Protein AF-A0A819HCQ8-F1 (afdb_monomer_lite)

Foldseek 3Di:
DQQDDQDDPVDQVLGAWADDPNDIDGHPVRVVVLVVVCVVVVNPCVFLVRLLPDDLVNLCVSRPGDPDRHGRPPSVVVSVQSNLVSVLCVVPPVRDCLSLLVVQVQALVSSLVSCVVRRVVQFQWDQDPNDIDTDSVSSLVVLVVQLVVQVCDDSNPHPPCVVNDDD

Secondary structure (DSSP, 8-state):
---------S-GGGS-EEEETTEEEEHHHHHHHHHHHHHHTT--TT-HHHHTT--HHHHHHHT--SSSS-PPS-HHHHHHHHHHHHHHHHHHSTT-HHHHHHHTTT-HHHHHHHHHHH-GGG--EEEETTEEEE--HHHHHHHHHHHHHTTTSGGG--TTGGGT---

Structure (mmCIF, N/CA/C/O backbone):
data_AF-A0A819HCQ8-F1
#
_entry.id   AF-A0A819HCQ8-F1
#
loop_
_atom_site.group_PDB
_atom_site.id
_atom_site.type_symbol
_atom_site.label_atom_id
_atom_site.label_alt_id
_atom_site.label_comp_id
_atom_site.label_asym_id
_atom_site.label_entity_id
_atom_site.label_seq_id
_atom_site.pdbx_PDB_ins_code
_atom_site.Cartn_x
_atom_site.Cartn_y
_atom_site.Cartn_z
_atom_site.occupancy
_atom_site.B_iso_or_equiv
_atom_site.auth_seq_id
_atom_site.auth_comp_id
_atom_site.auth_asym_id
_atom_site.auth_atom_id
_atom_site.pdbx_PDB_model_num
ATOM 1 N N . THR A 1 1 ? -0.527 2.212 1.410 1.00 86.38 1 THR A N 1
ATOM 2 C CA . THR A 1 1 ? 0.811 1.759 1.859 1.00 86.38 1 THR A CA 1
ATOM 3 C C . THR A 1 1 ? 1.966 2.356 1.054 1.00 86.38 1 THR A C 1
ATOM 5 O O . THR A 1 1 ? 2.766 3.063 1.643 1.00 86.38 1 THR A O 1
ATOM 8 N N . LEU A 1 2 ? 2.060 2.151 -0.268 1.00 93.38 2 LEU A N 1
ATOM 9 C CA . LEU A 1 2 ? 3.223 2.574 -1.088 1.00 93.38 2 LEU A CA 1
ATOM 10 C C . LEU A 1 2 ? 3.115 3.969 -1.744 1.00 93.38 2 LEU A C 1
ATOM 12 O O . LEU A 1 2 ? 4.004 4.378 -2.492 1.00 93.38 2 LEU A O 1
ATOM 16 N N . ASN A 1 3 ? 2.003 4.670 -1.513 1.00 90.88 3 ASN A N 1
ATOM 17 C CA . ASN A 1 3 ? 1.649 5.913 -2.194 1.00 90.88 3 ASN A CA 1
ATOM 18 C C . ASN A 1 3 ? 2.307 7.136 -1.518 1.00 90.88 3 ASN A C 1
ATOM 20 O O . ASN A 1 3 ? 1.664 7.810 -0.718 1.00 90.88 3 ASN A O 1
ATOM 24 N N . PHE A 1 4 ? 3.595 7.384 -1.776 1.00 90.56 4 PHE A N 1
ATOM 25 C CA . PHE A 1 4 ? 4.316 8.569 -1.289 1.00 90.56 4 PHE A CA 1
ATOM 26 C C . PHE A 1 4 ? 5.529 8.905 -2.167 1.00 90.56 4 PHE A C 1
ATOM 28 O O . PHE A 1 4 ? 6.062 8.035 -2.839 1.00 90.56 4 PHE A O 1
ATOM 35 N N . SER A 1 5 ? 6.018 10.148 -2.118 1.00 86.31 5 SER A N 1
ATOM 36 C CA . SER A 1 5 ? 7.251 10.580 -2.804 1.00 86.31 5 SER A CA 1
ATOM 37 C C . SER A 1 5 ? 7.236 10.394 -4.331 1.00 86.31 5 SER A C 1
ATOM 39 O O . SER A 1 5 ? 8.053 9.673 -4.902 1.00 86.31 5 SER A O 1
ATOM 41 N N . PHE A 1 6 ? 6.268 11.047 -4.983 1.00 83.06 6 PHE A N 1
ATOM 42 C CA . PHE A 1 6 ? 6.132 11.124 -6.449 1.00 83.06 6 PHE A CA 1
ATOM 43 C C . PHE A 1 6 ? 6.444 12.514 -7.005 1.00 83.06 6 PHE A C 1
ATOM 45 O O . PHE A 1 6 ? 6.050 12.834 -8.123 1.00 83.06 6 PHE A O 1
ATOM 52 N N . TRP A 1 7 ? 7.090 13.353 -6.200 1.00 72.19 7 TRP A N 1
ATOM 53 C CA . TRP A 1 7 ? 7.464 14.703 -6.588 1.00 72.19 7 TRP A CA 1
ATOM 54 C C . TRP A 1 7 ? 8.400 14.643 -7.792 1.00 72.19 7 TRP A C 1
ATOM 56 O O . TRP A 1 7 ? 9.305 13.808 -7.844 1.00 72.19 7 TRP A O 1
ATOM 66 N N . THR A 1 8 ? 8.165 15.527 -8.746 1.00 68.81 8 THR A N 1
ATOM 67 C CA . THR A 1 8 ? 9.026 15.730 -9.903 1.00 68.81 8 THR A CA 1
ATOM 68 C C . THR A 1 8 ? 9.464 17.182 -9.866 1.00 68.81 8 THR A C 1
ATOM 70 O O . THR A 1 8 ? 8.638 18.046 -9.565 1.00 68.81 8 THR A O 1
ATOM 73 N N . ASP A 1 9 ? 10.728 17.459 -10.174 1.00 65.62 9 ASP A N 1
ATOM 74 C CA . ASP A 1 9 ? 11.143 18.832 -10.460 1.00 65.62 9 ASP A CA 1
ATOM 75 C C . ASP A 1 9 ? 10.390 19.351 -11.703 1.00 65.62 9 ASP A C 1
ATOM 77 O O . ASP A 1 9 ? 9.670 18.593 -12.366 1.00 65.62 9 ASP A O 1
ATOM 81 N N . ASP A 1 10 ? 10.548 20.637 -12.038 1.00 68.69 10 ASP A N 1
ATOM 82 C CA . ASP A 1 10 ? 9.836 21.318 -13.139 1.00 68.69 10 ASP A CA 1
ATOM 83 C C . ASP A 1 10 ? 9.897 20.566 -14.488 1.00 68.69 10 ASP A C 1
ATOM 85 O O . ASP A 1 10 ? 9.076 20.784 -15.382 1.00 68.69 10 ASP A O 1
ATOM 89 N N . ASN A 1 11 ? 10.850 19.641 -14.635 1.00 72.25 11 ASN A N 1
ATOM 90 C CA . ASN A 1 11 ? 10.953 18.726 -15.753 1.00 72.25 11 ASN A CA 1
ATOM 91 C C . ASN A 1 11 ? 10.389 17.328 -15.423 1.00 72.25 11 ASN A C 1
ATOM 93 O O . ASN A 1 11 ? 11.105 16.437 -14.969 1.00 72.25 11 ASN A O 1
ATOM 97 N N . GLN A 1 12 ? 9.120 17.081 -15.764 1.00 65.19 12 GLN A N 1
ATOM 98 C CA . GLN A 1 12 ? 8.482 15.759 -15.618 1.00 65.19 12 GLN A CA 1
ATOM 99 C C . GLN A 1 12 ? 9.246 14.614 -16.318 1.00 65.19 12 GLN A C 1
ATOM 101 O O . GLN A 1 12 ? 9.090 13.447 -15.953 1.00 65.19 12 GLN A O 1
ATOM 106 N N . TYR A 1 13 ? 10.082 14.920 -17.318 1.00 66.00 13 TYR A N 1
ATOM 107 C CA . TYR A 1 13 ? 10.894 13.927 -18.025 1.00 66.00 13 TYR A CA 1
ATOM 108 C C . TYR A 1 13 ? 12.092 13.424 -17.193 1.00 66.00 13 TYR A C 1
ATOM 110 O O . TYR A 1 13 ? 12.675 12.394 -17.535 1.00 66.00 13 TYR A O 1
ATOM 118 N N . GLU A 1 14 ? 12.391 14.078 -16.067 1.00 79.38 14 GLU A N 1
ATOM 119 C CA . GLU A 1 14 ? 13.410 13.704 -15.076 1.00 79.38 14 GLU A CA 1
ATOM 120 C C . GLU A 1 14 ? 12.805 13.008 -13.849 1.00 79.38 14 GLU A C 1
ATOM 122 O O . GLU A 1 14 ? 13.215 13.202 -12.708 1.00 79.38 14 GLU A O 1
ATOM 127 N N . SER A 1 15 ? 11.782 12.188 -14.075 1.00 86.12 15 SER A N 1
ATOM 128 C CA . SER A 1 15 ? 11.079 11.498 -13.001 1.00 86.12 15 SER A CA 1
ATOM 129 C C . SER A 1 15 ? 10.885 10.018 -13.276 1.00 86.12 15 SER A C 1
ATOM 131 O O . SER A 1 15 ? 10.946 9.557 -14.419 1.00 86.12 15 SER A O 1
ATOM 133 N N . TYR A 1 16 ? 10.641 9.268 -12.203 1.00 90.44 16 TYR A N 1
ATOM 134 C CA . TYR A 1 16 ? 10.286 7.860 -12.280 1.00 90.44 16 TYR A CA 1
ATOM 135 C C . TYR A 1 16 ? 9.099 7.637 -13.229 1.00 90.44 16 TYR A C 1
ATOM 137 O O . TYR A 1 16 ? 8.018 8.199 -13.028 1.00 90.44 16 TYR A O 1
ATOM 145 N N . CYS A 1 17 ? 9.288 6.783 -14.238 1.00 92.12 17 CYS A N 1
ATOM 146 C CA . CYS A 1 17 ? 8.256 6.488 -15.226 1.00 92.12 17 CYS A CA 1
ATOM 147 C C . CYS A 1 17 ? 8.184 5.005 -15.610 1.00 92.12 17 CYS A C 1
ATOM 149 O O . CYS A 1 17 ? 9.156 4.245 -15.511 1.00 92.12 17 CYS A O 1
ATOM 151 N N . ARG A 1 18 ? 7.001 4.602 -16.083 1.00 93.62 18 ARG A N 1
ATOM 152 C CA . ARG A 1 18 ? 6.715 3.248 -16.572 1.00 93.62 18 ARG A CA 1
ATOM 153 C C . ARG A 1 18 ? 5.962 3.289 -17.883 1.00 93.62 18 ARG A C 1
ATOM 155 O O . ARG A 1 18 ? 4.970 4.000 -18.007 1.00 93.62 18 ARG A O 1
ATOM 162 N N . LYS A 1 19 ? 6.374 2.460 -18.833 1.00 91.88 19 LYS A N 1
ATOM 163 C CA . LYS A 1 19 ? 5.656 2.226 -20.080 1.00 91.88 19 LYS A CA 1
ATOM 164 C C . LYS A 1 19 ? 4.844 0.948 -19.998 1.00 91.88 19 LYS A C 1
ATOM 166 O O . LYS A 1 19 ? 5.356 -0.121 -19.667 1.00 91.88 19 LYS A O 1
ATOM 171 N N . TYR A 1 20 ? 3.574 1.062 -20.361 1.00 89.25 20 TYR A N 1
ATOM 172 C CA . TYR A 1 20 ? 2.651 -0.059 -20.461 1.00 89.25 20 TYR A CA 1
ATOM 173 C C . TYR A 1 20 ? 1.668 0.185 -21.602 1.00 89.25 20 TYR A C 1
ATOM 175 O O . TYR A 1 20 ? 1.154 1.290 -21.757 1.00 89.25 20 TYR A O 1
ATOM 183 N N . LYS A 1 21 ? 1.442 -0.835 -22.442 1.00 87.31 21 LYS A N 1
ATOM 184 C CA . LYS A 1 21 ? 0.535 -0.773 -23.607 1.00 87.31 21 LYS A CA 1
ATOM 185 C C . LYS A 1 21 ? 0.726 0.495 -24.467 1.00 87.31 21 LYS A C 1
ATOM 187 O O . LYS A 1 21 ? -0.237 1.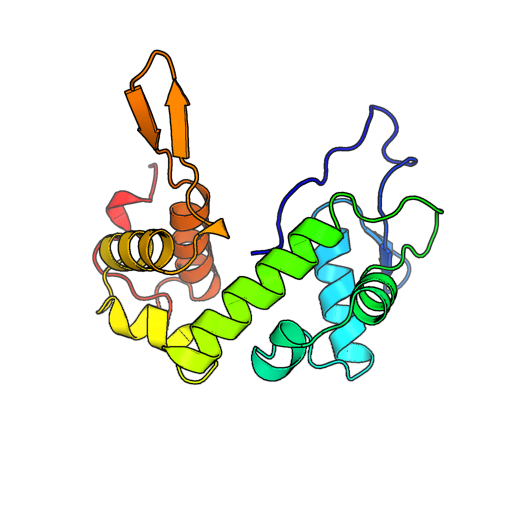161 -24.828 1.00 87.31 21 LYS A O 1
ATOM 192 N N . ASN A 1 22 ? 1.982 0.824 -24.790 1.00 88.56 22 ASN A N 1
ATOM 193 C CA . ASN A 1 22 ? 2.396 1.997 -25.583 1.00 88.56 22 ASN A CA 1
ATOM 194 C C . ASN A 1 22 ? 2.115 3.381 -24.966 1.00 88.56 22 ASN A C 1
ATOM 196 O O . ASN A 1 22 ? 2.300 4.386 -25.647 1.00 88.56 22 ASN A O 1
ATOM 200 N N . LYS A 1 23 ? 1.739 3.457 -23.686 1.00 93.00 23 LYS A N 1
ATOM 201 C CA . LYS A 1 23 ? 1.601 4.711 -22.938 1.00 93.00 23 LYS A CA 1
ATOM 202 C C . LYS A 1 23 ? 2.655 4.791 -21.833 1.00 93.00 23 LYS A C 1
ATOM 204 O O . LYS A 1 23 ? 2.976 3.777 -21.216 1.00 93.00 23 LYS A O 1
ATOM 209 N N . ILE A 1 24 ? 3.190 5.991 -21.604 1.00 92.69 24 ILE A N 1
ATOM 210 C CA . ILE A 1 24 ? 4.092 6.294 -20.487 1.00 92.69 24 ILE A CA 1
ATOM 211 C C . ILE A 1 24 ? 3.259 6.871 -19.340 1.00 92.69 24 ILE A C 1
ATOM 213 O O . ILE A 1 24 ? 2.392 7.719 -19.558 1.00 92.69 24 ILE A O 1
ATOM 217 N N . TYR A 1 25 ? 3.529 6.387 -18.136 1.00 93.00 25 TYR A N 1
ATOM 218 C CA . TYR A 1 25 ? 2.890 6.776 -16.889 1.00 93.00 25 TYR A CA 1
ATOM 219 C C . TYR A 1 25 ? 3.938 7.349 -15.938 1.00 93.00 25 TYR A C 1
ATOM 221 O O . TYR A 1 25 ? 5.087 6.895 -15.930 1.00 93.00 25 TYR A O 1
ATOM 229 N N . TYR A 1 26 ? 3.516 8.309 -15.120 1.00 91.44 26 TYR A N 1
ATOM 230 C CA . TYR A 1 26 ? 4.351 9.028 -14.158 1.00 91.44 26 TYR A CA 1
ATOM 231 C C . TYR A 1 26 ? 3.713 9.002 -12.766 1.00 91.44 26 TYR A C 1
ATOM 233 O O . TYR A 1 26 ? 2.528 8.691 -12.614 1.00 91.44 26 TYR A O 1
ATOM 241 N N . GLY A 1 27 ? 4.506 9.321 -11.743 1.00 89.56 27 GLY A N 1
ATOM 242 C CA . GLY A 1 27 ? 4.036 9.454 -10.365 1.00 89.56 27 GLY A CA 1
ATOM 243 C C . GLY A 1 27 ? 3.268 8.228 -9.856 1.00 89.56 27 GLY A C 1
ATOM 244 O O . GLY A 1 27 ? 3.712 7.089 -10.018 1.00 89.56 27 GLY A O 1
ATOM 245 N N . TYR A 1 28 ? 2.104 8.458 -9.245 1.00 90.75 28 TYR A N 1
ATOM 246 C CA . TYR A 1 28 ? 1.257 7.388 -8.709 1.00 90.75 28 TYR A CA 1
ATOM 247 C C . TYR A 1 28 ? 0.798 6.393 -9.788 1.00 90.75 28 TYR A C 1
ATOM 249 O O . TYR A 1 28 ? 0.791 5.187 -9.545 1.00 90.75 28 TYR A O 1
ATOM 257 N N . GLU A 1 29 ? 0.492 6.855 -11.005 1.00 92.62 29 GLU A N 1
ATOM 258 C CA . GLU A 1 29 ? 0.073 5.951 -12.081 1.00 92.62 29 GLU A CA 1
ATOM 259 C C . GLU A 1 29 ? 1.195 4.978 -12.473 1.00 92.62 29 GLU A C 1
ATOM 261 O O . GLU A 1 29 ? 0.938 3.799 -12.718 1.00 92.62 29 GLU A O 1
ATOM 266 N N . ALA A 1 30 ? 2.452 5.439 -12.472 1.00 94.31 30 ALA A N 1
ATOM 267 C CA . ALA A 1 30 ? 3.611 4.580 -12.717 1.00 94.31 30 ALA A CA 1
ATOM 268 C C . ALA A 1 30 ? 3.762 3.496 -11.636 1.00 94.31 30 ALA A C 1
ATOM 270 O O . ALA A 1 30 ? 4.098 2.348 -11.944 1.00 94.31 30 ALA A O 1
ATOM 271 N N . LEU A 1 31 ? 3.472 3.829 -10.372 1.00 95.12 31 LEU A N 1
ATOM 272 C CA . LEU A 1 31 ? 3.431 2.846 -9.288 1.00 95.12 31 LEU A CA 1
ATOM 273 C C . LEU A 1 31 ? 2.361 1.777 -9.563 1.00 95.12 31 LEU A C 1
ATOM 275 O O . LEU A 1 31 ? 2.671 0.587 -9.516 1.00 95.12 31 LEU A O 1
ATOM 279 N N . CYS A 1 32 ? 1.129 2.181 -9.888 1.00 94.75 32 CYS A N 1
ATOM 280 C CA . CYS A 1 32 ? 0.032 1.254 -10.191 1.00 94.75 32 CYS A CA 1
ATOM 281 C C . CYS A 1 32 ? 0.365 0.332 -11.367 1.00 94.75 32 CYS A C 1
ATOM 283 O O . CYS A 1 32 ? 0.164 -0.880 -11.291 1.00 94.75 32 CYS A O 1
ATOM 285 N N . VAL A 1 33 ? 0.930 0.893 -12.437 1.00 95.69 33 VAL A N 1
ATOM 286 C CA . VAL A 1 33 ? 1.398 0.123 -13.594 1.00 95.69 33 VAL A CA 1
ATOM 287 C C . VAL A 1 33 ? 2.466 -0.891 -13.192 1.00 95.69 33 VAL A C 1
ATOM 289 O O . VAL A 1 33 ? 2.431 -2.020 -13.674 1.00 95.69 33 VAL A O 1
ATOM 292 N N . SER A 1 34 ? 3.374 -0.534 -12.282 1.00 95.88 34 SER A N 1
ATOM 293 C CA . SER A 1 34 ? 4.409 -1.460 -11.807 1.00 95.88 34 SER A CA 1
ATOM 294 C C . SER A 1 34 ? 3.841 -2.659 -11.064 1.00 95.88 34 SER A C 1
ATOM 296 O O . SER A 1 34 ? 4.290 -3.779 -11.292 1.00 95.88 34 SER A O 1
ATOM 298 N N . ILE A 1 35 ? 2.836 -2.433 -10.216 1.00 96.31 35 ILE A N 1
ATOM 299 C CA . ILE A 1 35 ? 2.133 -3.506 -9.506 1.00 96.31 35 ILE A CA 1
ATOM 300 C C . ILE A 1 35 ? 1.404 -4.416 -10.497 1.00 96.31 35 ILE A C 1
ATOM 302 O O . ILE A 1 35 ? 1.576 -5.629 -10.443 1.00 96.31 35 ILE A O 1
ATOM 306 N N . ASN A 1 36 ? 0.662 -3.843 -11.448 1.00 95.50 36 ASN A N 1
ATOM 307 C CA . ASN A 1 36 ? -0.050 -4.629 -12.459 1.00 95.50 36 ASN A CA 1
ATOM 308 C C . ASN A 1 36 ? 0.906 -5.445 -13.338 1.00 95.50 36 ASN A C 1
ATOM 310 O O . ASN A 1 36 ? 0.648 -6.611 -13.598 1.00 95.50 36 ASN A O 1
ATOM 314 N N . GLN A 1 37 ? 2.039 -4.867 -13.747 1.00 95.12 37 GLN A N 1
ATOM 315 C CA . GLN A 1 37 ? 3.050 -5.595 -14.518 1.00 95.12 37 GLN A CA 1
ATOM 316 C C . GLN A 1 37 ? 3.696 -6.723 -13.710 1.00 95.12 37 GLN A C 1
ATOM 318 O O . GLN A 1 37 ? 3.936 -7.787 -14.263 1.00 95.12 37 GLN A O 1
ATOM 323 N N . ALA A 1 38 ? 3.951 -6.529 -12.414 1.00 96.50 38 ALA A N 1
ATOM 324 C CA . ALA A 1 38 ? 4.448 -7.608 -11.563 1.00 96.50 38 ALA A CA 1
ATOM 325 C C . ALA A 1 38 ? 3.449 -8.777 -11.509 1.00 96.50 38 ALA A C 1
ATOM 327 O O . ALA A 1 38 ? 3.855 -9.926 -11.661 1.00 96.50 38 ALA A O 1
ATOM 328 N N . LEU A 1 39 ? 2.150 -8.484 -11.384 1.00 96.75 39 LEU A N 1
ATOM 329 C CA . LEU A 1 39 ? 1.097 -9.502 -11.438 1.00 96.75 39 LEU A CA 1
ATOM 330 C C . LEU A 1 39 ? 1.032 -10.195 -12.811 1.00 96.75 39 LEU A C 1
ATOM 332 O O . LEU A 1 39 ? 0.968 -11.422 -12.859 1.00 96.75 39 LEU A O 1
ATOM 336 N N . ASP A 1 40 ? 1.121 -9.440 -13.914 1.00 95.44 40 ASP A N 1
ATOM 337 C CA . ASP A 1 40 ? 1.185 -9.982 -15.285 1.00 95.44 40 ASP A CA 1
ATOM 338 C C . ASP A 1 40 ? 2.418 -10.900 -15.482 1.00 95.44 40 ASP A C 1
ATOM 340 O O . ASP A 1 40 ? 2.367 -11.868 -16.240 1.00 95.44 40 ASP A O 1
ATOM 344 N N . GLU A 1 41 ? 3.525 -10.624 -14.780 1.00 95.62 41 GLU A N 1
ATOM 345 C CA . GLU A 1 41 ? 4.756 -11.431 -14.759 1.00 95.62 41 GLU A CA 1
ATOM 346 C C . GLU A 1 41 ? 4.685 -12.635 -13.790 1.00 95.62 41 GLU A C 1
ATOM 348 O O . GLU A 1 41 ? 5.653 -13.387 -13.665 1.00 95.62 41 GLU A O 1
ATOM 353 N N . GLY A 1 42 ? 3.555 -12.847 -13.105 1.00 97.31 42 GLY A N 1
ATOM 354 C CA . GLY A 1 42 ? 3.364 -13.942 -12.146 1.00 97.31 42 GLY A CA 1
ATOM 355 C C . GLY A 1 42 ? 3.989 -13.697 -10.768 1.00 97.31 42 GLY A C 1
ATOM 356 O O . GLY A 1 42 ? 4.141 -14.634 -9.983 1.00 97.31 42 GLY A O 1
ATOM 357 N N . ILE A 1 43 ? 4.362 -12.455 -10.458 1.00 98.00 43 ILE A N 1
ATOM 358 C CA . ILE A 1 43 ? 4.876 -12.055 -9.149 1.00 98.00 43 ILE A CA 1
ATOM 359 C C . ILE A 1 43 ? 3.701 -11.670 -8.250 1.00 98.00 43 ILE A C 1
ATOM 361 O O . ILE A 1 43 ? 3.020 -10.674 -8.491 1.00 98.00 43 ILE A O 1
ATOM 365 N N . ASP A 1 44 ? 3.509 -12.416 -7.164 1.00 96.69 44 ASP A N 1
ATOM 366 C CA . ASP A 1 44 ? 2.410 -12.222 -6.213 1.00 96.69 44 ASP A CA 1
ATOM 367 C C . ASP A 1 44 ? 2.666 -11.057 -5.230 1.00 96.69 44 ASP A C 1
ATOM 369 O O . ASP A 1 44 ? 2.719 -11.212 -4.011 1.00 96.69 44 ASP A O 1
ATOM 373 N N . ILE A 1 45 ? 2.872 -9.852 -5.770 1.00 96.56 45 ILE A N 1
ATOM 374 C CA . ILE A 1 45 ? 3.248 -8.648 -5.008 1.00 96.56 45 ILE A CA 1
ATOM 375 C C . ILE A 1 45 ? 2.144 -8.140 -4.062 1.00 96.56 45 ILE A C 1
ATOM 377 O O . ILE A 1 45 ? 2.406 -7.296 -3.208 1.00 96.56 45 ILE A O 1
ATOM 381 N N . ILE A 1 46 ? 0.915 -8.646 -4.194 1.00 95.75 46 ILE A N 1
ATOM 382 C CA . ILE A 1 46 ? -0.232 -8.283 -3.346 1.00 95.75 46 ILE A CA 1
ATOM 383 C C . ILE A 1 46 ? -0.430 -9.238 -2.161 1.00 95.75 46 ILE A C 1
ATOM 385 O O . ILE A 1 46 ? -1.279 -8.987 -1.309 1.00 95.75 46 ILE A O 1
ATOM 389 N N . ASN A 1 47 ? 0.358 -10.310 -2.078 1.00 97.44 47 ASN A N 1
ATOM 390 C CA . ASN A 1 47 ? 0.276 -11.296 -1.011 1.00 97.44 47 ASN A CA 1
ATOM 391 C C . ASN A 1 47 ? 1.230 -10.961 0.138 1.00 97.44 47 ASN A C 1
ATOM 393 O O . ASN A 1 47 ? 2.444 -10.846 -0.055 1.00 97.44 47 ASN A O 1
ATOM 397 N N . ALA A 1 48 ? 0.688 -10.867 1.355 1.00 97.94 48 ALA A N 1
ATOM 398 C CA . ALA A 1 48 ? 1.454 -10.556 2.559 1.00 97.94 48 ALA A CA 1
ATOM 399 C C . ALA A 1 48 ? 2.616 -11.517 2.807 1.00 97.94 48 ALA A C 1
ATOM 401 O O . ALA A 1 48 ? 3.686 -11.073 3.224 1.00 97.94 48 ALA A O 1
ATOM 402 N N . GLN A 1 49 ? 2.457 -12.806 2.497 1.00 98.00 49 GLN A N 1
ATOM 403 C CA . GLN A 1 49 ? 3.532 -13.789 2.619 1.00 98.00 49 GLN A CA 1
ATOM 404 C C . GLN A 1 49 ? 4.705 -13.477 1.684 1.00 98.00 49 GLN A C 1
ATOM 406 O O . GLN A 1 49 ? 5.861 -13.642 2.073 1.00 98.00 49 GLN A O 1
ATOM 411 N N . TYR A 1 50 ? 4.417 -12.998 0.474 1.00 98.25 50 TYR A N 1
ATOM 412 C CA . TYR A 1 50 ? 5.439 -12.622 -0.494 1.00 98.25 50 TYR A CA 1
ATOM 413 C C . TYR A 1 50 ? 6.118 -11.310 -0.095 1.00 98.25 50 TYR A C 1
ATOM 415 O O . TYR A 1 50 ? 7.331 -11.270 0.117 1.00 98.25 50 TYR A O 1
ATOM 423 N N . TYR A 1 51 ? 5.347 -10.228 0.053 1.00 97.81 51 TYR A N 1
ATOM 424 C CA . TYR A 1 51 ? 5.941 -8.905 0.230 1.00 97.81 51 TYR A CA 1
ATOM 425 C C . TYR A 1 51 ? 6.541 -8.681 1.627 1.00 97.81 51 TYR A C 1
ATOM 427 O O . TYR A 1 51 ? 7.328 -7.754 1.790 1.00 97.81 51 TYR A O 1
ATOM 435 N N . SER A 1 52 ? 6.237 -9.524 2.622 1.00 97.81 52 SER A N 1
ATOM 436 C CA . SER A 1 52 ? 6.944 -9.532 3.918 1.00 97.81 52 SER A CA 1
ATOM 437 C C . SER A 1 52 ? 8.382 -10.050 3.830 1.00 97.81 52 SER A C 1
ATOM 439 O O . SER A 1 52 ? 9.194 -9.713 4.685 1.00 97.81 52 SER A O 1
ATOM 441 N N . HIS A 1 53 ? 8.706 -10.828 2.793 1.00 97.81 53 HIS A N 1
ATOM 442 C CA . HIS A 1 53 ? 10.024 -11.442 2.589 1.00 97.81 53 HIS A CA 1
ATOM 443 C C . HIS A 1 53 ? 10.708 -10.967 1.304 1.00 97.81 53 HIS A C 1
ATOM 445 O O . HIS A 1 53 ? 11.800 -11.436 0.979 1.00 97.81 53 HIS A O 1
ATOM 451 N N . ILE A 1 54 ? 10.080 -10.050 0.562 1.00 98.25 54 ILE A N 1
ATOM 452 C CA . ILE A 1 54 ? 10.636 -9.543 -0.689 1.00 98.25 54 ILE A CA 1
ATOM 453 C C . ILE A 1 54 ? 12.008 -8.916 -0.442 1.00 98.25 54 ILE A C 1
ATOM 455 O O . ILE A 1 54 ? 12.209 -8.190 0.533 1.00 98.25 54 ILE A O 1
ATOM 459 N N . THR A 1 55 ? 12.967 -9.195 -1.318 1.00 98.19 55 THR A N 1
ATOM 460 C CA . THR A 1 55 ? 14.308 -8.618 -1.220 1.00 98.19 55 THR A CA 1
ATOM 461 C C . THR A 1 55 ? 14.370 -7.240 -1.872 1.00 98.19 55 THR A C 1
ATOM 463 O O . THR A 1 55 ? 13.535 -6.869 -2.700 1.00 98.19 55 THR A O 1
ATOM 466 N N . ASN A 1 56 ? 15.411 -6.475 -1.540 1.00 97.38 56 ASN A N 1
ATOM 467 C CA . ASN A 1 56 ? 15.670 -5.192 -2.189 1.00 97.38 56 ASN A CA 1
ATOM 468 C C . ASN A 1 56 ? 15.824 -5.342 -3.714 1.00 97.38 56 ASN A C 1
ATOM 470 O O . ASN A 1 56 ? 15.298 -4.521 -4.457 1.00 97.38 56 ASN A O 1
ATOM 474 N N . ASP A 1 57 ? 16.477 -6.409 -4.182 1.00 97.94 57 ASP A N 1
ATOM 475 C CA . ASP A 1 57 ? 16.686 -6.657 -5.613 1.00 97.94 57 ASP A CA 1
ATOM 476 C C . ASP A 1 57 ? 15.390 -7.041 -6.333 1.00 97.94 57 ASP A C 1
ATOM 478 O O . ASP A 1 57 ? 15.131 -6.553 -7.433 1.00 97.94 57 ASP A O 1
ATOM 482 N N . GLN A 1 58 ? 14.527 -7.840 -5.697 1.00 98.00 58 GLN A N 1
ATOM 483 C CA . GLN A 1 58 ? 13.189 -8.124 -6.222 1.00 98.00 58 GLN A CA 1
ATOM 484 C C . GLN A 1 58 ? 12.343 -6.848 -6.294 1.00 98.00 58 GLN A C 1
ATOM 486 O O . GLN A 1 58 ? 11.696 -6.590 -7.307 1.00 98.00 58 GLN A O 1
ATOM 491 N N . LEU A 1 59 ? 12.392 -6.005 -5.259 1.00 97.62 59 LEU A N 1
ATOM 492 C CA . LEU A 1 59 ? 11.665 -4.739 -5.233 1.00 97.62 59 LEU A CA 1
ATOM 493 C C . LEU A 1 59 ? 12.183 -3.757 -6.300 1.00 97.62 59 LEU A C 1
ATOM 495 O O . LEU A 1 59 ? 11.384 -3.132 -6.998 1.00 97.62 59 LEU A O 1
ATOM 499 N N . LYS A 1 60 ? 13.509 -3.661 -6.480 1.00 96.81 60 LYS A N 1
ATOM 500 C CA . LYS A 1 60 ? 14.151 -2.902 -7.569 1.00 96.81 60 LYS A CA 1
ATOM 501 C C . LYS A 1 60 ? 13.707 -3.402 -8.932 1.00 96.81 60 LYS A C 1
ATOM 503 O O . LYS A 1 60 ? 13.410 -2.595 -9.804 1.00 96.81 60 LYS A O 1
ATOM 508 N N . TYR A 1 61 ? 13.650 -4.719 -9.116 1.00 97.06 61 TYR A N 1
ATOM 509 C CA . TYR A 1 61 ? 13.171 -5.310 -10.355 1.00 97.06 61 TYR A CA 1
ATOM 510 C C . TYR A 1 61 ? 11.706 -4.941 -10.612 1.00 97.06 61 TYR A C 1
ATOM 512 O O . TYR A 1 61 ? 11.388 -4.451 -11.693 1.00 97.06 61 TYR A O 1
ATOM 520 N N . ILE A 1 62 ? 10.821 -5.096 -9.624 1.00 97.06 62 ILE A N 1
ATOM 521 C CA . ILE A 1 62 ? 9.396 -4.755 -9.756 1.00 97.06 62 ILE A CA 1
ATOM 522 C C . ILE A 1 62 ? 9.212 -3.285 -10.114 1.00 97.06 62 ILE A C 1
ATOM 524 O O . ILE A 1 62 ? 8.440 -2.986 -11.021 1.00 97.06 62 ILE A O 1
ATOM 528 N N . PHE A 1 63 ? 9.945 -2.379 -9.464 1.00 96.12 63 PHE A N 1
ATOM 529 C CA . PHE A 1 63 ? 9.843 -0.935 -9.679 1.00 96.12 63 PHE A CA 1
ATOM 530 C C . PHE A 1 63 ? 10.863 -0.368 -10.668 1.00 96.12 63 PHE A C 1
ATOM 532 O O . PHE A 1 63 ? 11.002 0.846 -10.733 1.00 96.12 63 PHE A O 1
ATOM 539 N N . ARG A 1 64 ? 11.539 -1.187 -11.481 1.00 94.56 64 ARG A N 1
ATOM 540 C CA . ARG A 1 64 ? 12.508 -0.704 -12.481 1.00 94.56 64 ARG A CA 1
ATOM 541 C C . ARG A 1 64 ? 11.867 0.319 -13.437 1.00 94.56 64 ARG A C 1
ATOM 543 O O . ARG A 1 64 ? 10.742 0.080 -13.886 1.00 94.56 64 ARG A O 1
ATOM 550 N N . PRO A 1 65 ? 12.513 1.449 -13.759 1.00 92.50 65 PRO A N 1
ATOM 551 C CA . PRO A 1 65 ? 11.992 2.347 -14.784 1.00 92.50 65 PRO A CA 1
ATO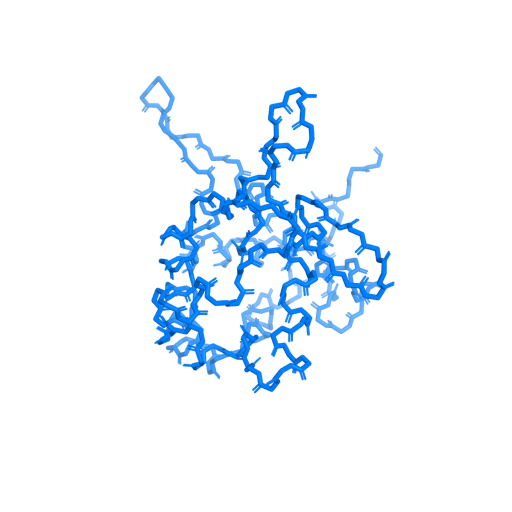M 552 C C . PRO A 1 65 ? 12.143 1.708 -16.173 1.00 92.50 65 PRO A C 1
ATOM 554 O O . PRO A 1 65 ? 12.977 0.820 -16.361 1.00 92.50 65 PRO A O 1
ATOM 557 N N . THR A 1 66 ? 11.330 2.127 -17.146 1.00 89.19 66 THR A N 1
ATOM 558 C CA . THR A 1 66 ? 11.391 1.558 -18.511 1.00 89.19 66 THR A CA 1
ATOM 559 C C . THR A 1 66 ? 11.970 2.507 -19.553 1.00 89.19 66 THR A C 1
ATOM 561 O O . THR A 1 66 ? 12.643 2.039 -20.464 1.00 89.19 66 THR A O 1
ATOM 564 N N . GLU A 1 67 ? 11.731 3.819 -19.435 1.00 89.31 67 GLU A N 1
ATOM 565 C CA . GLU A 1 67 ? 12.135 4.783 -20.475 1.00 89.31 67 GLU A CA 1
ATOM 566 C C . GLU A 1 67 ? 13.345 5.638 -20.086 1.00 89.31 67 GLU A C 1
ATOM 568 O O . GLU A 1 67 ? 14.026 6.168 -20.960 1.00 89.31 67 GLU A O 1
ATOM 573 N N . ASN A 1 68 ? 13.614 5.806 -18.791 1.00 85.56 68 ASN A N 1
ATOM 574 C CA . ASN A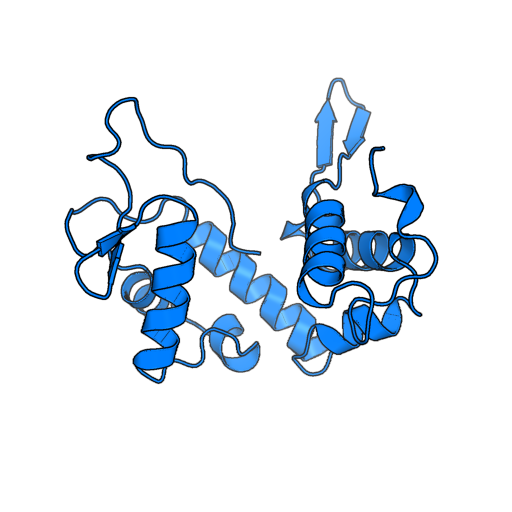 1 68 ? 14.664 6.689 -18.288 1.00 85.56 68 ASN A CA 1
ATOM 575 C C . ASN A 1 68 ? 15.376 6.058 -17.070 1.00 85.56 68 ASN A C 1
ATOM 577 O O . ASN A 1 68 ? 14.905 5.051 -16.541 1.00 85.56 68 ASN A O 1
ATOM 581 N N . PRO A 1 69 ? 16.532 6.585 -16.624 1.00 87.81 69 PRO A N 1
ATOM 582 C CA . PRO A 1 69 ? 17.282 5.978 -15.522 1.00 87.81 69 PRO A CA 1
ATOM 583 C C . PRO A 1 69 ? 16.752 6.355 -14.127 1.00 87.81 69 PRO A C 1
ATOM 585 O O . PRO A 1 69 ? 17.294 5.876 -13.126 1.00 87.81 69 PRO A O 1
ATOM 588 N N . PHE A 1 70 ? 15.724 7.205 -14.035 1.00 89.31 70 PHE A N 1
ATOM 589 C CA . PHE A 1 70 ? 15.245 7.755 -12.769 1.00 89.31 70 PHE A CA 1
ATOM 590 C C . PHE A 1 70 ? 14.533 6.678 -11.954 1.00 89.31 70 PHE A C 1
ATOM 592 O O . PHE A 1 70 ? 13.490 6.149 -12.336 1.00 89.31 70 PHE A O 1
ATOM 599 N N . GLN A 1 71 ? 15.132 6.331 -10.818 1.00 90.38 71 GLN A N 1
ATOM 600 C CA . GLN A 1 71 ? 14.610 5.310 -9.918 1.00 90.38 71 GLN A CA 1
ATOM 601 C C . GLN A 1 71 ? 13.420 5.844 -9.122 1.00 90.38 71 GLN A C 1
ATOM 603 O O . GLN A 1 71 ? 13.333 7.042 -8.850 1.00 90.38 71 GLN A O 1
ATOM 608 N N . LEU A 1 72 ? 12.535 4.943 -8.692 1.00 91.81 72 LEU A N 1
ATOM 609 C CA . LEU A 1 72 ? 11.483 5.292 -7.744 1.00 91.81 72 LEU A CA 1
ATOM 610 C C . LEU A 1 72 ? 12.134 5.807 -6.442 1.00 91.81 72 LEU A C 1
ATOM 612 O O . LEU A 1 72 ? 12.895 5.054 -5.820 1.00 91.81 72 LEU A O 1
ATOM 616 N N . PRO A 1 73 ? 11.866 7.055 -6.012 1.00 91.56 73 PRO A N 1
ATOM 617 C CA . PRO A 1 73 ? 12.449 7.602 -4.789 1.00 91.56 73 PRO A CA 1
ATOM 618 C C . PRO A 1 73 ? 12.069 6.757 -3.577 1.00 91.56 73 PRO A C 1
ATOM 620 O O . PRO A 1 73 ? 11.004 6.156 -3.574 1.00 91.56 73 PRO A O 1
ATOM 623 N N . MET A 1 74 ? 12.877 6.753 -2.515 1.00 94.25 74 MET A N 1
ATOM 624 C CA . MET A 1 74 ? 12.550 6.102 -1.233 1.00 94.25 74 MET A CA 1
ATOM 625 C C . MET A 1 74 ? 12.171 4.607 -1.346 1.00 94.25 74 MET A C 1
ATOM 627 O O . MET A 1 74 ? 11.158 4.138 -0.808 1.00 94.25 74 MET A O 1
ATOM 631 N N . LEU A 1 75 ? 12.952 3.847 -2.122 1.00 94.81 75 LEU A N 1
ATOM 632 C CA . LEU A 1 75 ? 12.722 2.413 -2.321 1.00 94.81 75 LEU A CA 1
ATOM 633 C C . LEU A 1 75 ? 12.963 1.601 -1.036 1.00 94.81 75 LEU A C 1
ATOM 635 O O . LEU A 1 75 ? 12.237 0.646 -0.767 1.00 94.81 75 LEU A O 1
ATOM 639 N N . ASN A 1 76 ? 13.950 1.991 -0.224 1.00 96.38 76 ASN A N 1
ATOM 640 C CA . ASN A 1 76 ? 14.261 1.314 1.038 1.00 96.38 76 ASN A CA 1
ATOM 641 C C . ASN A 1 76 ? 13.136 1.493 2.065 1.00 96.38 76 ASN A C 1
ATOM 643 O O . ASN A 1 76 ? 12.778 0.555 2.770 1.00 96.38 76 ASN A O 1
ATOM 647 N N . GLU A 1 77 ? 12.527 2.673 2.110 1.00 96.94 77 GLU A N 1
ATOM 648 C CA . GLU A 1 77 ? 11.384 2.975 2.963 1.00 96.94 77 GLU A CA 1
ATOM 649 C C . GLU A 1 77 ? 10.157 2.180 2.513 1.00 96.94 77 GLU A C 1
ATOM 651 O O . GLU A 1 77 ? 9.437 1.640 3.346 1.00 96.94 77 GLU A O 1
ATOM 656 N N . ARG A 1 78 ? 9.946 2.015 1.200 1.00 97.19 78 ARG A N 1
ATOM 657 C CA . ARG A 1 78 ? 8.897 1.118 0.686 1.00 97.19 78 ARG A CA 1
ATOM 658 C C . ARG A 1 78 ? 9.128 -0.329 1.087 1.00 97.19 78 ARG A C 1
ATOM 660 O O . ARG A 1 78 ? 8.176 -0.983 1.497 1.00 97.19 78 AR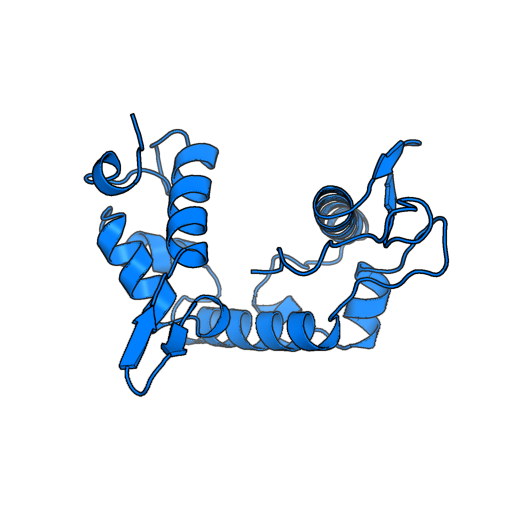G A O 1
ATOM 667 N N . LEU A 1 79 ? 10.367 -0.810 0.993 1.00 98.12 79 LEU A N 1
ATOM 668 C CA . LEU A 1 79 ? 10.730 -2.153 1.440 1.00 98.12 79 LEU A CA 1
ATOM 669 C C . LEU A 1 79 ? 10.394 -2.341 2.922 1.00 98.12 79 LEU A C 1
ATOM 671 O O . LEU A 1 79 ? 9.705 -3.291 3.281 1.00 98.12 79 LEU A O 1
ATOM 675 N N . HIS A 1 80 ? 10.812 -1.390 3.759 1.00 97.94 80 HIS A N 1
ATOM 676 C CA . HIS A 1 80 ? 10.526 -1.408 5.189 1.00 97.94 80 HIS A CA 1
ATOM 677 C C . HIS A 1 80 ? 9.020 -1.439 5.474 1.00 97.94 80 HIS A C 1
ATOM 679 O O . HIS A 1 80 ? 8.554 -2.266 6.252 1.00 97.94 80 HIS A O 1
ATOM 685 N N . VAL A 1 81 ? 8.246 -0.589 4.797 1.00 97.44 81 VAL A N 1
ATOM 686 C CA . VAL A 1 81 ? 6.791 -0.523 4.966 1.00 97.44 81 VAL A CA 1
ATOM 687 C C . VAL A 1 81 ? 6.100 -1.817 4.504 1.00 97.44 81 VAL A C 1
ATOM 689 O O . VAL A 1 81 ? 5.124 -2.233 5.131 1.00 97.44 81 VAL A O 1
ATOM 692 N N . LEU A 1 82 ? 6.581 -2.476 3.442 1.00 98.12 82 LEU A N 1
ATOM 693 C CA . LEU A 1 82 ? 6.070 -3.786 3.010 1.00 98.12 82 LEU A CA 1
ATOM 694 C C . LEU A 1 82 ? 6.347 -4.863 4.058 1.00 98.12 82 LEU A C 1
ATOM 696 O O . LEU A 1 82 ? 5.432 -5.594 4.433 1.00 98.12 82 LEU A O 1
ATOM 700 N N . HIS A 1 83 ? 7.575 -4.922 4.575 1.00 98.50 83 HIS A N 1
ATOM 701 C CA . HIS A 1 83 ? 7.947 -5.864 5.632 1.00 98.50 83 HIS A CA 1
ATOM 702 C C . HIS A 1 83 ? 7.130 -5.643 6.906 1.00 98.50 83 HIS A C 1
ATOM 704 O O . HIS A 1 83 ? 6.576 -6.602 7.442 1.00 98.50 83 HIS A O 1
ATOM 710 N N . GLU A 1 84 ? 6.992 -4.390 7.349 1.00 98.12 84 GLU A N 1
ATOM 711 C CA . GLU A 1 84 ? 6.173 -4.004 8.505 1.00 98.12 84 GLU A CA 1
ATOM 712 C C . GLU A 1 84 ? 4.716 -4.440 8.308 1.00 98.12 84 GLU A C 1
ATOM 714 O O . GLU A 1 84 ? 4.186 -5.228 9.093 1.00 98.12 84 GLU A O 1
ATOM 719 N N . THR A 1 85 ? 4.086 -3.979 7.224 1.00 98.06 85 THR A N 1
ATOM 720 C CA . THR A 1 85 ? 2.673 -4.259 6.936 1.00 98.06 85 THR A CA 1
ATOM 721 C C . THR A 1 85 ? 2.430 -5.760 6.808 1.00 98.06 85 THR A C 1
ATOM 723 O O . THR A 1 85 ? 1.454 -6.279 7.341 1.00 98.06 85 THR A O 1
ATOM 726 N N . GLY A 1 86 ? 3.317 -6.473 6.113 1.00 98.31 86 GLY A N 1
ATOM 727 C CA . GLY A 1 86 ? 3.171 -7.903 5.852 1.00 98.31 86 GLY A CA 1
ATOM 728 C C . GLY A 1 86 ? 3.309 -8.718 7.126 1.00 98.31 86 GLY A C 1
ATOM 729 O O . GLY A 1 86 ? 2.486 -9.588 7.383 1.00 98.31 86 GLY A O 1
ATOM 730 N N . SER A 1 87 ? 4.279 -8.371 7.974 1.00 98.38 87 SER A N 1
ATOM 731 C CA . SER A 1 87 ? 4.470 -9.024 9.272 1.00 98.38 87 SER A CA 1
ATOM 732 C C . SER A 1 87 ? 3.262 -8.837 10.191 1.00 98.38 87 SER A C 1
ATOM 734 O O . SER A 1 87 ? 2.837 -9.791 10.841 1.00 98.38 87 SER A O 1
ATOM 736 N N . ILE A 1 88 ? 2.682 -7.630 10.229 1.00 98.50 88 ILE A N 1
ATOM 737 C CA . ILE A 1 88 ? 1.465 -7.353 11.008 1.00 98.50 88 ILE A CA 1
ATOM 738 C C . ILE A 1 88 ? 0.296 -8.185 10.482 1.00 98.50 88 ILE A C 1
ATOM 740 O O . ILE A 1 88 ? -0.381 -8.846 11.267 1.00 98.50 88 ILE A O 1
ATOM 744 N N . LEU A 1 89 ? 0.075 -8.196 9.164 1.00 98.56 89 LEU A N 1
ATOM 745 C CA . LEU A 1 89 ? -1.027 -8.955 8.576 1.00 98.56 89 LEU A CA 1
ATOM 746 C C . LEU A 1 89 ? -0.894 -10.454 8.823 1.00 98.56 89 LEU A C 1
ATOM 748 O O . LEU A 1 89 ? -1.864 -11.083 9.227 1.00 98.56 89 LEU A O 1
ATOM 752 N N . LEU A 1 90 ? 0.292 -11.026 8.622 1.00 98.62 90 LEU A N 1
ATOM 753 C CA . LEU A 1 90 ? 0.519 -12.454 8.848 1.00 98.62 90 LEU A CA 1
ATOM 754 C C . LEU A 1 90 ? 0.321 -12.848 10.313 1.00 98.62 90 LEU A C 1
ATOM 756 O O . LEU A 1 90 ? -0.179 -13.931 10.593 1.00 98.62 90 LEU A O 1
ATOM 760 N N . LYS A 1 91 ? 0.711 -11.979 11.249 1.00 98.44 91 LYS A N 1
ATOM 761 C CA . LYS A 1 91 ? 0.634 -12.265 12.684 1.00 98.44 91 LYS A CA 1
ATOM 762 C C . LYS A 1 91 ? -0.768 -12.085 13.262 1.00 98.44 91 LYS A C 1
ATOM 764 O O . LYS A 1 91 ? -1.135 -12.816 14.177 1.00 98.44 91 LYS A O 1
ATOM 769 N N . GLU A 1 92 ? -1.496 -11.067 12.814 1.00 98.00 92 GLU A N 1
ATOM 770 C CA . GLU A 1 92 ? -2.717 -10.608 13.491 1.00 98.00 92 GLU A CA 1
ATOM 771 C C . GLU A 1 92 ? -3.985 -10.760 12.647 1.00 98.00 92 GLU A C 1
ATOM 773 O O . GLU A 1 92 ? -5.081 -10.654 13.189 1.00 98.00 92 GLU A O 1
ATOM 778 N N . TYR A 1 93 ? -3.844 -11.010 11.343 1.00 98.19 93 TYR A N 1
ATOM 779 C CA . TYR A 1 93 ? -4.938 -10.945 10.373 1.00 98.19 93 TYR A CA 1
ATOM 780 C C . TYR A 1 93 ? -4.887 -12.071 9.327 1.00 98.19 93 TYR A C 1
ATOM 782 O O . TYR A 1 93 ? -5.444 -11.922 8.243 1.00 98.19 93 TYR A O 1
ATOM 790 N N . ASP A 1 94 ? -4.197 -13.180 9.608 1.00 97.94 94 ASP A N 1
ATOM 791 C CA . ASP A 1 94 ? -4.028 -14.330 8.699 1.00 97.94 94 ASP A CA 1
ATOM 792 C C . ASP A 1 94 ? -3.529 -13.954 7.288 1.00 97.94 94 ASP A C 1
ATOM 794 O O . ASP A 1 94 ? -3.828 -14.613 6.298 1.00 97.94 94 ASP A O 1
ATOM 798 N N . GLY A 1 95 ? -2.772 -12.859 7.177 1.00 97.69 95 GLY A N 1
ATOM 799 C CA . GLY A 1 95 ? -2.265 -12.337 5.906 1.00 97.69 95 GLY A CA 1
ATOM 800 C C . GLY A 1 95 ? -3.255 -11.476 5.112 1.00 97.69 95 GLY A C 1
ATOM 801 O O . GLY A 1 95 ? -2.886 -10.974 4.050 1.00 97.69 95 GLY A O 1
ATOM 802 N N . HIS A 1 96 ? -4.470 -11.239 5.616 1.00 97.38 96 HIS A N 1
ATOM 803 C CA . HIS A 1 96 ? -5.542 -10.559 4.889 1.00 97.38 96 HIS A CA 1
ATOM 804 C C . HIS A 1 96 ? -5.995 -9.265 5.575 1.00 97.38 96 HIS A C 1
ATOM 806 O O . HIS A 1 96 ? -6.546 -9.271 6.671 1.00 97.38 96 HIS A O 1
ATOM 812 N N . PHE A 1 97 ? -5.851 -8.122 4.894 1.00 97.62 97 PHE A N 1
ATOM 813 C CA . PHE A 1 97 ? -6.320 -6.833 5.428 1.00 97.62 97 PHE A CA 1
ATOM 814 C C . PHE A 1 97 ? -7.850 -6.773 5.609 1.00 97.62 97 PHE A C 1
ATOM 816 O O . PHE A 1 97 ? -8.340 -6.000 6.427 1.00 97.62 97 PHE A O 1
ATOM 823 N N . THR A 1 98 ? -8.613 -7.619 4.912 1.00 97.56 98 THR A N 1
ATOM 824 C CA . THR A 1 98 ? -10.069 -7.735 5.094 1.00 97.56 98 THR A CA 1
ATOM 825 C C . THR A 1 98 ? -10.453 -8.105 6.525 1.00 97.56 98 THR A C 1
ATOM 827 O O . THR A 1 98 ? -11.424 -7.556 7.030 1.00 97.56 98 THR A O 1
ATOM 830 N N . HIS A 1 99 ? -9.656 -8.915 7.231 1.00 98.25 99 HIS A N 1
ATOM 831 C CA . HIS A 1 99 ? -9.906 -9.223 8.645 1.00 98.25 99 HIS A CA 1
ATOM 832 C C . HIS A 1 99 ? -9.724 -7.990 9.553 1.00 98.25 99 HIS A C 1
ATOM 834 O O . HIS A 1 99 ? -10.384 -7.866 10.582 1.00 98.25 99 HIS A O 1
ATOM 840 N N . CYS A 1 100 ? -8.864 -7.037 9.169 1.00 97.88 100 CYS A N 1
ATOM 841 C CA . CYS A 1 100 ? -8.738 -5.752 9.865 1.00 97.88 100 CYS A CA 1
ATOM 842 C C . CYS A 1 100 ? -9.979 -4.870 9.650 1.00 97.88 100 CYS A C 1
ATOM 844 O O . CYS A 1 100 ? -10.449 -4.243 10.597 1.00 97.88 100 CYS A O 1
ATOM 846 N N . ILE A 1 101 ? -10.539 -4.876 8.434 1.00 98.12 101 ILE A N 1
ATOM 847 C CA . ILE A 1 101 ? -11.807 -4.198 8.118 1.00 98.12 101 ILE A CA 1
ATOM 848 C C . ILE A 1 101 ? -12.952 -4.812 8.930 1.00 98.12 101 ILE A C 1
ATOM 850 O O . ILE A 1 101 ? -13.701 -4.096 9.581 1.00 98.12 101 ILE A O 1
ATOM 854 N N . GLU A 1 102 ? -13.068 -6.138 8.944 1.00 98.06 102 GLU A N 1
ATOM 855 C CA . GLU A 1 102 ? -14.104 -6.845 9.708 1.00 98.06 102 GLU A CA 1
ATOM 856 C C . GLU A 1 102 ? -14.005 -6.558 11.212 1.00 98.06 102 GLU A C 1
ATOM 858 O O . GLU A 1 102 ? -15.027 -6.372 11.876 1.00 98.06 102 GLU A O 1
ATOM 863 N N . GLN A 1 103 ? -12.784 -6.438 11.747 1.00 97.81 103 GLN A N 1
ATOM 864 C CA . GLN A 1 103 ? -12.553 -6.075 13.146 1.00 97.81 103 GLN A CA 1
ATOM 865 C C . GLN A 1 103 ? -13.087 -4.676 13.501 1.00 97.81 103 GLN A C 1
ATOM 867 O O . GLN A 1 103 ? -13.393 -4.438 14.670 1.00 97.81 103 GLN A O 1
ATOM 872 N N . SER A 1 104 ? -13.233 -3.762 12.534 1.00 97.00 104 SER A N 1
ATOM 873 C CA . SER A 1 104 ? -13.815 -2.437 12.788 1.00 97.00 104 SER A CA 1
ATOM 874 C C . SER A 1 104 ? -15.333 -2.464 12.980 1.00 97.00 104 SER A C 1
ATOM 876 O O . SER A 1 104 ? -15.927 -1.438 13.297 1.00 97.00 104 SER A O 1
ATOM 878 N N . GLY A 1 105 ? -15.989 -3.611 12.762 1.00 96.44 105 GLY A N 1
ATOM 879 C CA . GLY A 1 105 ? -17.427 -3.761 12.984 1.00 96.44 105 GLY A CA 1
ATOM 880 C C . GLY A 1 105 ? -18.296 -2.868 12.093 1.00 96.44 105 GLY A C 1
ATOM 881 O O . GLY A 1 105 ? -19.424 -2.556 12.467 1.00 96.44 105 GLY A O 1
ATOM 882 N N . GLY A 1 106 ? -17.783 -2.432 10.936 1.00 96.31 106 GLY A N 1
ATOM 883 C CA . GLY A 1 106 ? -18.486 -1.498 10.050 1.00 96.31 106 GLY A CA 1
ATOM 884 C C . GLY A 1 106 ? -18.430 -0.036 10.512 1.00 96.31 106 GLY A C 1
ATOM 885 O O . GLY A 1 106 ? -19.190 0.789 10.008 1.00 96.31 106 GLY A O 1
ATOM 886 N N . SER A 1 107 ? -17.540 0.310 11.444 1.00 97.62 107 SER A N 1
ATOM 887 C CA . SER A 1 107 ? -17.223 1.699 11.797 1.00 97.62 107 SER A CA 1
ATOM 888 C C . SER A 1 107 ? -15.997 2.176 11.009 1.00 97.62 107 SER A C 1
ATOM 890 O O . SER A 1 107 ? -14.940 1.533 11.011 1.00 97.62 107 SER A O 1
ATOM 892 N N . ALA A 1 108 ? -16.147 3.293 10.298 1.00 97.19 108 ALA A N 1
ATOM 893 C CA . ALA A 1 108 ? -15.084 3.987 9.584 1.00 97.19 108 ALA A CA 1
ATOM 894 C C . ALA A 1 108 ? -14.114 4.646 10.571 1.00 97.19 108 ALA A C 1
ATOM 896 O O . ALA A 1 108 ? -12.901 4.586 10.362 1.00 97.19 108 ALA A O 1
ATOM 897 N N . VAL A 1 109 ? -14.627 5.230 11.662 1.00 96.62 109 VAL A N 1
ATOM 898 C CA . VAL A 1 109 ? -13.791 5.802 12.729 1.00 96.62 109 VAL A CA 1
ATOM 899 C C . VAL A 1 109 ? -12.950 4.713 13.393 1.00 96.62 109 VAL A C 1
ATOM 901 O O . VAL A 1 109 ? -11.732 4.866 13.495 1.00 96.62 109 VAL A O 1
ATOM 904 N N . ASP A 1 110 ? -13.554 3.576 13.741 1.00 97.69 110 ASP A N 1
ATOM 905 C CA . ASP A 1 110 ? -12.834 2.477 14.393 1.00 97.69 110 ASP A CA 1
ATOM 906 C C . ASP A 1 110 ? -11.793 1.875 13.445 1.00 97.69 110 ASP A C 1
ATOM 908 O O . ASP A 1 110 ? -10.709 1.488 13.881 1.00 97.69 110 ASP A O 1
ATOM 912 N N . LEU A 1 111 ? -12.067 1.834 12.133 1.00 98.06 111 LEU A N 1
ATOM 913 C CA . LEU A 1 111 ? -11.078 1.387 11.154 1.00 98.06 111 LEU A CA 1
ATOM 914 C C . LEU A 1 111 ? -9.886 2.349 11.081 1.00 98.06 111 LEU A C 1
ATOM 916 O O . LEU A 1 111 ? -8.745 1.890 11.030 1.00 98.06 111 LEU A O 1
ATOM 920 N N . VAL A 1 112 ? -10.112 3.667 11.129 1.00 97.31 112 VAL A N 1
ATOM 921 C CA . VAL A 1 112 ? -9.018 4.650 11.223 1.00 97.31 112 VAL A CA 1
ATOM 922 C C . VAL A 1 112 ? -8.191 4.414 12.488 1.00 97.31 112 VAL A C 1
ATOM 924 O O . VAL A 1 112 ? -6.963 4.342 12.403 1.00 97.31 112 VAL A O 1
ATOM 927 N N . GLU A 1 113 ? -8.834 4.247 13.646 1.00 96.94 113 GLU A N 1
ATOM 928 C CA . GLU A 1 113 ? -8.140 3.996 14.914 1.00 96.94 113 GLU A CA 1
ATOM 929 C C . GLU A 1 113 ? -7.341 2.688 14.892 1.00 96.94 113 GLU A C 1
ATOM 93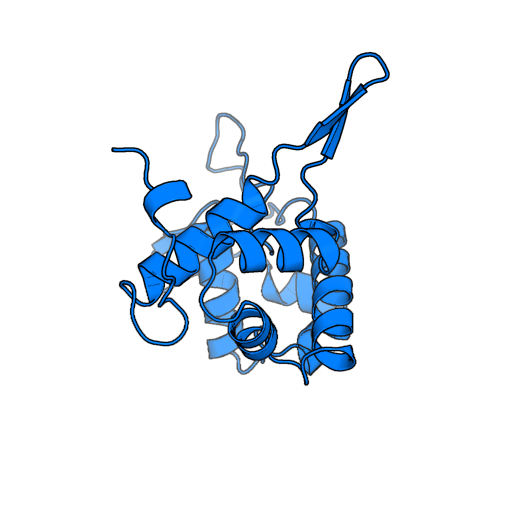1 O O . GLU A 1 113 ? -6.178 2.662 15.310 1.00 96.94 113 GLU A O 1
ATOM 936 N N . LEU A 1 114 ? -7.924 1.608 14.363 1.00 98.06 114 LEU A N 1
ATOM 937 C CA . LEU A 1 114 ? -7.246 0.326 14.181 1.00 98.06 114 LEU A CA 1
ATOM 938 C C . LEU A 1 114 ? -6.033 0.477 13.268 1.00 98.06 114 LEU A C 1
ATOM 940 O O . LEU A 1 114 ? -4.947 0.018 13.628 1.00 98.06 114 LEU A O 1
ATOM 944 N N . VAL A 1 115 ? -6.182 1.159 12.131 1.00 97.88 115 VAL A N 1
ATOM 945 C CA . VAL A 1 115 ? -5.091 1.358 11.172 1.00 97.88 115 VAL A CA 1
ATOM 946 C C . VAL A 1 115 ? -3.942 2.139 11.808 1.00 97.88 115 VAL A C 1
ATOM 948 O O . VAL A 1 115 ? -2.799 1.685 11.768 1.00 97.88 115 VAL A O 1
ATOM 951 N N . VAL A 1 116 ? -4.233 3.268 12.459 1.00 97.06 116 VAL A N 1
ATOM 952 C CA . VAL A 1 116 ? -3.232 4.089 13.162 1.00 97.06 116 VAL A CA 1
ATOM 953 C C . VAL A 1 116 ? -2.543 3.281 14.263 1.00 97.06 116 VAL A C 1
ATOM 955 O O . VAL A 1 116 ? -1.317 3.308 14.401 1.00 97.06 116 VAL A O 1
ATOM 958 N N . LYS A 1 117 ? -3.309 2.514 15.041 1.00 97.00 117 LYS A N 1
ATOM 959 C CA . LYS A 1 117 ? -2.775 1.699 16.134 1.00 97.00 117 LYS A CA 1
ATOM 960 C C . LYS A 1 117 ? -1.868 0.586 15.624 1.00 97.00 117 LYS A C 1
ATOM 962 O O . LYS A 1 117 ? -0.816 0.356 16.221 1.00 97.00 117 LYS A O 1
ATOM 967 N N . LYS A 1 118 ? -2.260 -0.106 14.557 1.00 97.69 118 LYS A N 1
ATOM 968 C CA . LYS A 1 118 ? -1.617 -1.346 14.109 1.00 97.69 118 LYS A CA 1
ATOM 969 C C . LYS A 1 118 ? -0.519 -1.132 13.084 1.00 97.69 118 LYS A C 1
ATOM 971 O O . LYS A 1 118 ? 0.463 -1.856 13.153 1.00 97.69 118 LYS A O 1
ATOM 976 N N . PHE A 1 119 ? -0.638 -0.140 12.204 1.00 97.38 119 PHE A N 1
ATOM 977 C CA . PHE A 1 119 ? 0.290 0.088 11.096 1.00 97.38 119 PHE A CA 1
ATOM 978 C C . PHE A 1 119 ? 1.035 1.418 11.289 1.00 97.38 119 PHE A C 1
ATOM 980 O O . PHE A 1 119 ? 0.522 2.471 10.899 1.00 97.38 119 PHE A O 1
ATOM 987 N N . PRO A 1 120 ? 2.248 1.403 11.880 1.00 95.50 120 PRO A N 1
ATOM 988 C CA . PRO A 1 120 ? 3.034 2.610 12.140 1.00 95.50 120 PRO A CA 1
ATOM 989 C C . PRO A 1 120 ? 3.224 3.498 10.913 1.00 95.50 120 PRO A C 1
ATOM 991 O O . PRO A 1 120 ? 3.160 4.720 11.031 1.00 95.50 120 PRO A O 1
ATOM 994 N N . SER A 1 121 ? 3.363 2.903 9.728 1.00 94.44 121 SER A N 1
ATOM 995 C CA . SER A 1 121 ? 3.450 3.643 8.470 1.00 94.44 121 SER A CA 1
ATOM 996 C C . SER A 1 121 ? 2.261 4.562 8.163 1.00 94.44 121 SER A C 1
ATOM 998 O O . SER A 1 121 ? 2.407 5.382 7.265 1.00 94.44 121 SER A O 1
ATOM 1000 N N . TYR A 1 122 ? 1.121 4.479 8.859 1.00 95.69 122 TYR A N 1
ATOM 1001 C CA . TYR A 1 122 ? -0.033 5.387 8.720 1.00 95.69 122 TYR A CA 1
ATOM 1002 C C . TYR A 1 122 ? -0.120 6.467 9.816 1.00 95.69 122 TYR A C 1
ATOM 1004 O O . TYR A 1 122 ? -1.039 7.290 9.798 1.00 95.69 122 TYR A O 1
ATOM 1012 N N . ARG A 1 123 ? 0.814 6.483 10.777 1.00 94.31 123 ARG A N 1
ATOM 1013 C CA . ARG A 1 123 ? 0.844 7.464 11.869 1.00 94.31 123 ARG A CA 1
ATOM 1014 C C . ARG A 1 123 ? 1.460 8.774 11.397 1.00 94.31 123 ARG A C 1
ATOM 1016 O O . ARG A 1 123 ? 2.655 9.013 11.550 1.00 94.31 123 ARG A O 1
ATOM 1023 N N . ASP A 1 124 ? 0.615 9.630 10.839 1.00 90.25 124 ASP A N 1
ATOM 1024 C CA . ASP A 1 124 ? 0.983 10.996 10.460 1.00 90.25 124 ASP A CA 1
ATOM 1025 C C . ASP A 1 124 ? 1.041 11.899 11.709 1.00 90.25 124 ASP A C 1
ATOM 1027 O O . ASP A 1 124 ? 0.188 12.771 11.908 1.00 90.25 124 ASP A O 1
ATOM 1031 N N . GLU A 1 125 ? 2.019 11.637 12.579 1.00 94.19 125 GLU A N 1
ATOM 1032 C CA . GLU A 1 125 ? 2.263 12.347 13.836 1.00 94.19 125 GLU A CA 1
ATOM 1033 C C . GLU A 1 125 ? 3.604 13.087 13.807 1.00 94.19 125 GLU A C 1
ATOM 1035 O O . GLU A 1 125 ? 4.597 12.594 13.273 1.00 94.19 125 GLU A O 1
ATOM 1040 N N . ALA A 1 126 ? 3.655 14.256 14.440 1.00 93.25 126 ALA A N 1
ATOM 1041 C CA . ALA A 1 126 ? 4.875 15.030 14.628 1.00 93.25 126 ALA A CA 1
ATOM 1042 C C . ALA A 1 126 ? 4.869 15.736 15.989 1.00 93.25 126 ALA A C 1
ATOM 1044 O O . ALA A 1 126 ? 3.824 15.896 16.620 1.00 93.25 126 ALA A O 1
ATOM 1045 N N . VAL A 1 127 ? 6.041 16.181 16.445 1.00 95.88 127 VAL A N 1
ATOM 1046 C CA . VAL A 1 127 ? 6.148 17.096 17.587 1.00 95.88 127 VAL A CA 1
ATOM 1047 C C . VAL A 1 127 ? 6.372 18.502 17.047 1.00 95.88 127 VAL A C 1
ATOM 1049 O O . VAL A 1 127 ? 7.370 18.752 16.375 1.00 95.88 127 VAL A O 1
ATOM 1052 N N . TYR A 1 128 ? 5.448 19.409 17.345 1.00 94.88 128 TYR A N 1
ATOM 1053 C CA . TYR A 1 128 ? 5.534 20.824 17.000 1.00 94.88 128 TYR A CA 1
ATOM 1054 C C . TYR A 1 128 ? 5.406 21.648 18.280 1.00 94.88 128 TYR A C 1
ATOM 1056 O O . TYR A 1 128 ? 4.449 21.476 19.029 1.00 94.88 128 TYR A O 1
ATOM 1064 N N . ASP A 1 129 ? 6.403 22.490 18.555 1.00 95.25 129 ASP A N 1
ATOM 1065 C CA . ASP A 1 129 ? 6.477 23.314 19.772 1.00 95.25 129 ASP A CA 1
ATOM 1066 C C . ASP A 1 129 ? 6.246 22.523 21.080 1.00 95.25 129 ASP A C 1
ATOM 1068 O O . ASP A 1 129 ? 5.464 22.886 21.955 1.00 95.25 129 ASP A O 1
ATOM 1072 N N . GLY A 1 130 ? 6.875 21.347 21.183 1.00 95.19 130 GLY A N 1
ATOM 1073 C CA . GLY A 1 130 ? 6.741 20.457 22.343 1.00 95.19 130 GLY A CA 1
ATOM 1074 C C . GLY A 1 130 ? 5.394 19.729 22.456 1.00 95.19 130 GLY A C 1
ATOM 1075 O O . GLY A 1 130 ? 5.227 18.909 23.358 1.00 95.19 130 GLY A O 1
ATOM 1076 N N . GLN A 1 131 ? 4.453 19.963 21.538 1.00 95.31 131 GLN A N 1
ATOM 1077 C CA . GLN A 1 131 ? 3.150 19.302 21.507 1.00 95.31 131 GLN A CA 1
ATOM 1078 C C . GLN A 1 131 ? 3.108 18.222 20.428 1.00 95.31 131 GLN A C 1
ATOM 1080 O O . GLN A 1 131 ? 3.592 18.411 19.311 1.00 95.31 131 GLN A O 1
ATOM 1085 N N . ARG A 1 132 ? 2.506 17.071 20.748 1.00 94.81 132 ARG A N 1
ATOM 1086 C CA . ARG A 1 132 ? 2.227 16.034 19.749 1.00 94.81 132 ARG A CA 1
ATOM 1087 C C . ARG A 1 132 ? 1.047 16.481 18.891 1.00 94.81 132 ARG A C 1
ATOM 1089 O O . ARG A 1 132 ? -0.058 16.641 19.400 1.00 94.81 132 ARG A O 1
ATOM 1096 N N . VAL A 1 133 ? 1.283 16.631 17.595 1.00 94.44 133 VAL A N 1
ATOM 1097 C CA . VAL A 1 133 ? 0.275 16.950 16.583 1.00 94.44 133 VAL A CA 1
ATOM 1098 C C . VAL A 1 133 ? 0.066 15.719 15.712 1.00 94.44 133 VAL A C 1
ATOM 1100 O O . VAL A 1 133 ? 1.033 15.083 15.300 1.00 94.44 133 VAL A O 1
ATOM 1103 N N . SER A 1 134 ? -1.193 15.374 15.449 1.00 94.19 134 SER A N 1
ATOM 1104 C CA . SER A 1 134 ? -1.562 14.185 14.673 1.00 94.19 134 SER A CA 1
ATOM 1105 C C . SER A 1 134 ? -2.602 14.556 13.624 1.00 94.19 134 SER A C 1
ATOM 1107 O O . SER A 1 134 ? -3.615 15.165 13.962 1.00 94.19 134 SER A O 1
ATOM 1109 N N . PHE A 1 135 ? -2.365 14.184 12.367 1.00 90.88 135 PHE A N 1
ATOM 1110 C CA . PHE A 1 135 ? -3.330 14.391 11.280 1.00 90.88 135 PHE A CA 1
ATOM 1111 C C . PHE A 1 135 ? -4.072 13.103 10.916 1.00 90.88 135 PHE A C 1
ATOM 1113 O O . PHE A 1 135 ? -5.237 13.149 10.528 1.00 90.88 135 PHE A O 1
ATOM 1120 N N . TYR A 1 136 ? -3.380 11.960 10.998 1.00 94.00 136 TYR A N 1
ATOM 1121 C CA . TYR A 1 136 ? -3.855 10.635 10.568 1.00 94.00 136 TYR A CA 1
ATOM 1122 C C . TYR A 1 136 ? -4.483 10.611 9.168 1.00 94.00 136 TYR A C 1
ATOM 1124 O O . TYR A 1 136 ? -5.324 9.766 8.862 1.00 94.00 136 TYR A O 1
ATOM 1132 N N . LYS A 1 137 ? -4.086 11.538 8.290 1.00 92.50 137 LYS A N 1
ATOM 1133 C CA . LYS A 1 137 ? -4.778 11.778 7.024 1.00 92.50 137 LYS A CA 1
ATOM 1134 C C . LYS A 1 137 ? -4.678 10.577 6.092 1.00 92.50 137 LYS A C 1
ATOM 1136 O O . LYS A 1 137 ? -5.649 10.266 5.408 1.00 92.50 137 LYS A O 1
ATOM 1141 N N . ARG A 1 138 ? -3.550 9.865 6.096 1.00 94.00 138 ARG A N 1
ATOM 1142 C CA . ARG A 1 138 ? -3.376 8.648 5.294 1.00 94.00 138 ARG A CA 1
ATOM 1143 C C . ARG A 1 138 ? -4.310 7.523 5.725 1.00 94.00 138 ARG A C 1
ATOM 1145 O O . ARG A 1 138 ? -4.782 6.790 4.862 1.00 94.00 138 ARG A O 1
ATOM 1152 N N . ALA A 1 139 ? -4.593 7.395 7.021 1.00 95.69 139 ALA A N 1
ATOM 1153 C CA . ALA A 1 139 ? -5.562 6.418 7.514 1.00 95.69 139 ALA A CA 1
ATOM 1154 C C . ALA A 1 139 ? -6.989 6.800 7.089 1.00 95.69 139 ALA A C 1
ATOM 1156 O O . ALA A 1 139 ? -7.722 5.952 6.594 1.00 95.69 139 ALA A O 1
ATOM 1157 N N . GLN A 1 140 ? -7.351 8.084 7.175 1.00 95.19 140 GLN A N 1
ATOM 1158 C CA . GLN A 1 140 ? -8.657 8.567 6.706 1.00 95.19 140 GLN A CA 1
ATOM 1159 C C . GLN A 1 140 ? -8.847 8.353 5.196 1.00 95.19 140 GLN A C 1
ATOM 1161 O O . GLN A 1 140 ? -9.903 7.900 4.766 1.00 95.19 140 GLN A O 1
ATOM 1166 N N . ILE A 1 141 ? -7.819 8.654 4.390 1.00 94.12 141 ILE A N 1
ATOM 1167 C CA . ILE A 1 141 ? -7.842 8.435 2.935 1.00 94.12 141 ILE A CA 1
ATOM 1168 C C . ILE A 1 141 ? -7.996 6.947 2.623 1.00 94.12 141 ILE A C 1
ATOM 1170 O O . ILE A 1 141 ? -8.814 6.609 1.784 1.00 94.12 141 ILE A O 1
ATOM 1174 N N . LEU A 1 142 ? -7.288 6.057 3.328 1.00 95.69 142 LEU A N 1
ATOM 1175 C CA . LEU A 1 142 ? -7.449 4.613 3.138 1.00 95.69 142 LEU A CA 1
ATOM 1176 C C . LEU A 1 142 ? -8.905 4.170 3.335 1.00 95.69 142 LEU A C 1
ATOM 1178 O O . LEU A 1 142 ? -9.430 3.428 2.511 1.00 95.69 142 LEU A O 1
ATOM 1182 N N . VAL A 1 143 ? -9.561 4.622 4.406 1.00 96.56 143 VAL A N 1
ATOM 1183 C CA . VAL A 1 143 ? -10.963 4.265 4.678 1.00 96.56 143 VAL A CA 1
ATOM 1184 C C . VAL A 1 143 ? -11.903 4.842 3.616 1.00 96.56 143 VAL A C 1
ATOM 1186 O O . VAL A 1 143 ? -12.784 4.133 3.130 1.00 96.56 143 VAL A O 1
ATOM 1189 N N . ALA A 1 144 ? -11.676 6.088 3.193 1.00 95.06 144 ALA A N 1
ATOM 1190 C CA . ALA A 1 144 ? -12.434 6.708 2.108 1.00 95.06 144 ALA A CA 1
ATOM 1191 C C . ALA A 1 144 ? -12.245 5.980 0.763 1.00 95.06 144 ALA A C 1
ATOM 1193 O O . ALA A 1 144 ? -13.223 5.758 0.050 1.00 95.06 144 ALA A O 1
ATOM 1194 N N . ASP A 1 145 ? -11.020 5.556 0.443 1.00 94.56 145 ASP A N 1
ATOM 1195 C CA . ASP A 1 145 ? -10.699 4.791 -0.763 1.00 94.56 145 ASP A CA 1
ATOM 1196 C C . ASP A 1 145 ? -11.390 3.422 -0.739 1.00 94.56 145 ASP A C 1
ATOM 1198 O O . ASP A 1 145 ? -11.972 3.016 -1.740 1.00 94.56 145 ASP A O 1
ATOM 1202 N N . ILE A 1 146 ? -11.402 2.725 0.405 1.00 96.38 146 ILE A N 1
ATOM 1203 C CA . ILE A 1 146 ? -12.131 1.456 0.564 1.00 96.38 146 ILE A CA 1
ATOM 1204 C C . ILE A 1 146 ? -13.627 1.676 0.326 1.00 96.38 146 ILE A C 1
ATOM 1206 O O . ILE A 1 146 ? -14.234 0.963 -0.475 1.00 96.38 146 ILE A O 1
ATOM 1210 N N . TRP A 1 147 ? -14.225 2.683 0.969 1.00 96.44 147 TRP A N 1
ATOM 1211 C CA . TRP A 1 147 ? -15.629 3.016 0.740 1.00 96.44 147 TRP A CA 1
ATOM 1212 C C . TRP A 1 147 ? -15.913 3.302 -0.742 1.00 96.44 147 TRP A C 1
ATOM 1214 O O . TRP A 1 147 ? -16.864 2.750 -1.296 1.00 96.44 147 TRP A O 1
ATOM 1224 N N . GLY A 1 148 ? -15.065 4.104 -1.395 1.00 94.81 148 GLY A N 1
ATOM 1225 C CA . GLY A 1 148 ? -15.197 4.467 -2.806 1.00 94.81 148 GLY A CA 1
ATOM 1226 C C . GLY A 1 148 ? -15.040 3.274 -3.752 1.00 94.81 148 GLY A C 1
ATOM 1227 O O . GLY A 1 148 ? -15.839 3.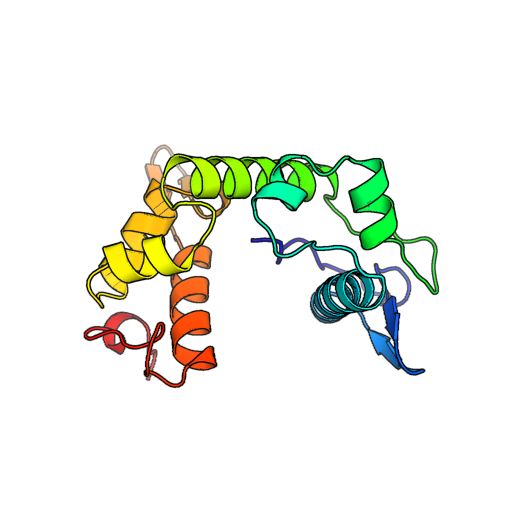114 -4.672 1.00 94.81 148 GLY A O 1
ATOM 1228 N N . CYS A 1 149 ? -14.069 2.390 -3.503 1.00 94.94 149 CYS A N 1
ATOM 1229 C CA . CYS A 1 149 ? -13.832 1.187 -4.304 1.00 94.94 149 CYS A CA 1
ATOM 1230 C C . CYS A 1 149 ? -15.006 0.203 -4.266 1.00 94.94 149 CYS A C 1
ATOM 1232 O O . CYS A 1 149 ? -15.285 -0.449 -5.272 1.00 94.94 149 CYS A O 1
ATOM 1234 N N . PHE A 1 150 ? -15.692 0.091 -3.127 1.00 95.94 150 PHE A N 1
ATOM 1235 C CA . PHE A 1 150 ? -16.841 -0.803 -2.965 1.00 95.94 150 PHE A CA 1
ATOM 1236 C C . PHE A 1 150 ? -18.198 -0.086 -3.033 1.00 95.94 150 PHE A C 1
ATOM 1238 O O . PHE A 1 150 ? -19.237 -0.715 -2.822 1.00 95.94 150 PHE A O 1
ATOM 1245 N N . ASN A 1 151 ? -18.205 1.218 -3.323 1.00 94.38 151 ASN A N 1
ATOM 1246 C CA . ASN A 1 151 ? -19.398 2.060 -3.387 1.00 94.38 151 ASN A CA 1
ATOM 1247 C C . ASN A 1 151 ? -20.313 1.919 -2.148 1.00 94.38 151 ASN A C 1
ATOM 1249 O O . ASN A 1 151 ? -21.532 1.822 -2.271 1.00 94.38 151 ASN A O 1
ATOM 1253 N N . GLY A 1 152 ? -19.726 1.833 -0.950 1.00 93.94 152 GLY A N 1
ATOM 1254 C CA . GLY A 1 152 ? -20.469 1.688 0.310 1.00 93.94 152 GLY A CA 1
ATOM 1255 C C . GLY A 1 152 ? -21.062 0.300 0.604 1.00 93.94 152 GLY A C 1
ATOM 1256 O O . GLY A 1 152 ? -21.874 0.165 1.525 1.00 93.94 152 GLY A O 1
ATOM 1257 N N . HIS A 1 153 ? -20.681 -0.731 -0.154 1.00 95.44 153 HIS A N 1
ATOM 1258 C CA . HIS A 1 153 ? -21.156 -2.109 0.014 1.00 95.44 153 HIS A CA 1
ATOM 1259 C C . HIS A 1 153 ? -20.031 -3.062 0.454 1.00 95.44 153 HIS A C 1
ATOM 1261 O O . HIS A 1 153 ? -18.854 -2.733 0.353 1.00 95.44 153 HIS A O 1
ATOM 1267 N N . GLY A 1 154 ? -20.371 -4.267 0.928 1.00 96.00 154 GLY A N 1
ATOM 1268 C CA . GLY A 1 154 ? -19.378 -5.287 1.302 1.00 96.00 154 GLY A CA 1
ATOM 1269 C C . GLY A 1 154 ? -18.331 -4.754 2.288 1.00 96.00 154 GLY A C 1
ATOM 1270 O O . GLY A 1 154 ? -18.691 -4.171 3.306 1.00 96.00 154 GLY A O 1
ATOM 1271 N N . PHE A 1 155 ? -17.043 -4.894 1.955 1.00 96.38 155 PHE A N 1
ATOM 1272 C CA . PHE A 1 155 ? -15.933 -4.369 2.768 1.00 96.38 155 PHE A CA 1
ATOM 1273 C C . PHE A 1 155 ? -15.889 -2.835 2.877 1.00 96.38 155 PHE A C 1
ATOM 1275 O O . PHE A 1 155 ? -15.192 -2.316 3.741 1.00 96.38 155 PHE A O 1
ATOM 1282 N N . GLY A 1 156 ? -16.604 -2.099 2.024 1.00 96.00 156 GLY A N 1
ATOM 1283 C CA . GLY A 1 156 ? -16.741 -0.644 2.129 1.00 96.00 156 GLY A CA 1
ATOM 1284 C C . GLY A 1 156 ? -18.003 -0.185 2.849 1.00 96.00 156 GLY A C 1
ATOM 1285 O O . GLY A 1 156 ? -18.300 1.007 2.830 1.00 96.00 156 GLY A O 1
ATOM 1286 N N . HIS A 1 157 ? -18.783 -1.095 3.436 1.00 96.31 157 HIS A N 1
ATOM 1287 C CA . HIS A 1 157 ? -19.980 -0.718 4.175 1.00 96.31 157 HIS A CA 1
ATOM 1288 C C . HIS A 1 157 ? -19.624 -0.194 5.570 1.00 96.31 157 HIS A C 1
ATOM 1290 O O . HIS A 1 157 ? -19.363 -0.979 6.480 1.00 96.31 157 HIS A O 1
ATOM 1296 N N . PHE A 1 158 ? -19.659 1.131 5.736 1.00 96.75 158 PHE A N 1
ATOM 1297 C CA . PHE A 1 158 ? -19.458 1.781 7.030 1.00 96.75 158 PHE A CA 1
ATOM 1298 C C . PHE A 1 158 ? -20.660 2.642 7.435 1.00 96.75 158 PHE A C 1
ATOM 1300 O O . PHE A 1 158 ? -21.229 3.357 6.607 1.00 96.75 158 PHE A O 1
ATOM 1307 N N . THR A 1 159 ? -21.041 2.593 8.713 1.00 95.56 159 THR A N 1
ATOM 1308 C CA . THR A 1 159 ? -22.263 3.246 9.229 1.00 95.56 159 THR A CA 1
ATOM 1309 C C . THR A 1 159 ? -22.125 4.748 9.493 1.00 95.56 159 THR A C 1
ATOM 1311 O O . THR A 1 159 ? -23.120 5.458 9.601 1.00 95.56 159 THR A O 1
ATOM 1314 N N . ASP A 1 160 ? -20.895 5.243 9.570 1.00 94.81 160 ASP A N 1
ATOM 1315 C CA . ASP A 1 160 ? -20.508 6.566 10.067 1.00 94.81 160 ASP A CA 1
ATOM 1316 C C . ASP A 1 160 ? -19.608 7.327 9.072 1.00 94.81 160 ASP A C 1
ATOM 1318 O O . ASP A 1 160 ? -18.915 8.277 9.436 1.00 94.81 160 ASP A O 1
ATOM 1322 N N . MET A 1 161 ? -19.669 6.978 7.778 1.00 90.12 161 MET A N 1
ATOM 1323 C CA . MET A 1 161 ? -18.922 7.670 6.707 1.00 90.12 161 MET A CA 1
ATOM 1324 C C . MET A 1 161 ? -19.152 9.178 6.651 1.00 90.12 161 MET A C 1
ATOM 1326 O O . MET A 1 161 ? -18.308 9.906 6.134 1.00 90.12 161 MET A O 1
ATOM 1330 N N . VAL A 1 162 ? -20.280 9.660 7.177 1.00 83.62 162 VAL A N 1
ATOM 1331 C CA . VAL A 1 162 ? -20.595 11.092 7.268 1.00 83.62 162 VAL A CA 1
ATOM 1332 C C . VAL A 1 162 ? -19.508 11.896 7.989 1.00 83.62 162 VAL A C 1
ATOM 1334 O O . VAL A 1 162 ? -19.347 13.073 7.693 1.00 83.62 162 VAL A O 1
ATOM 1337 N N . CYS A 1 163 ? -18.714 11.271 8.864 1.00 78.06 163 CYS A N 1
ATOM 1338 C CA . CYS A 1 163 ? -17.564 11.899 9.518 1.00 78.06 163 CYS A CA 1
ATOM 1339 C C . CYS A 1 163 ? -16.409 12.235 8.551 1.00 78.06 163 CYS A C 1
ATOM 1341 O O . CYS A 1 163 ? -15.545 13.040 8.890 1.00 78.06 163 CYS A O 1
ATOM 1343 N N . PHE A 1 164 ? -16.380 11.625 7.361 1.00 72.88 164 PHE A N 1
ATOM 1344 C CA . PHE A 1 164 ? -15.294 11.733 6.378 1.00 72.88 164 PHE A CA 1
ATOM 1345 C C . PHE A 1 164 ? -15.709 12.407 5.063 1.00 72.88 164 PHE A C 1
ATOM 1347 O O . PHE A 1 164 ? -14.845 12.763 4.258 1.00 72.88 164 PHE A O 1
ATOM 1354 N N . LEU A 1 165 ? -17.011 12.593 4.832 1.00 66.31 165 LEU A N 1
ATOM 1355 C CA . LEU A 1 165 ? -17.541 13.264 3.648 1.00 66.31 165 LEU A CA 1
ATOM 1356 C C . LEU A 1 165 ? -17.601 14.776 3.902 1.00 66.31 165 LEU A C 1
ATOM 1358 O O . LEU A 1 165 ? -18.434 15.259 4.664 1.00 66.31 165 LEU A O 1
ATOM 1362 N N . PHE A 1 166 ? -16.713 15.529 3.252 1.00 56.12 166 PHE A N 1
ATOM 1363 C CA . PHE A 1 166 ? -16.851 16.981 3.149 1.00 56.12 166 PHE A CA 1
ATOM 1364 C C . PHE A 1 166 ? -17.932 17.275 2.097 1.00 56.12 166 PHE A C 1
ATOM 1366 O O . PHE A 1 166 ? -17.722 16.979 0.920 1.00 56.12 166 PHE A O 1
ATOM 1373 N N . TYR A 1 167 ? -19.088 17.783 2.535 1.00 39.62 167 TYR A N 1
ATOM 1374 C CA . TYR A 1 167 ? -20.132 18.334 1.659 1.00 39.62 167 TYR A CA 1
ATOM 1375 C C . TYR A 1 167 ? -19.765 19.736 1.172 1.00 39.62 167 TYR A C 1
ATOM 1377 O O . TYR A 1 167 ? -19.166 20.495 1.970 1.00 39.62 167 TYR A O 1
#

Sequence (167 aa):
TLNFSFWTDDNQYESYCRKYKNKIYYGYEALCVSINQALDEGIDIINAQYYSHITNDQLKYIFRPTENPFQLPMLNERLHVLHETGSILLKEYDGHFTHCIEQSGGSAVDLVELVVKKFPSYRDEAVYDGQRVSFYKRAQILVADIWGCFNGHGFGHFTDMVCFLFY

pLDDT: mean 92.86, std 8.59, range [39.62, 98.62]

Radius of gyration: 17.4 Å; chains: 1; bounding box: 40×38×48 Å